Protein AF-A0A1L9UCU8-F1 (afdb_monomer)

Organism: Aspergillus brasiliensis (strain CBS 101740 / IMI 381727 / IBT 21946) (NCBI:txid767769)

Radius of gyration: 51.38 Å; Cα contacts (8 Å, |Δi|>4): 18; chains: 1; bounding box: 63×72×150 Å

Secondary structure (DSSP, 8-state):
--------------------PPPSSPPPPP-PPPPPP--TTTTTHHHHHHHHHHHTSHHHHHHHHHHHHHHHHHHSTTHHHHHHHHTSHHHHHHHHHHHHHHHHHTSHHHHHHHHHHHHHHHHHHHHHHHHHHHHHHH-

Foldseek 3Di:
DDDDDDDDDDDDDDDDDPPDDDDPDDDPDPPDPDDPDCCPPVVCVVVVVVVVCVCVPPVNVVVVVVVVVVCCCCVHDCNVVVCCVCPPPVNVVVVVVVVVVVVVCPPPVNVVVVVVVVVVVVVVVVVVVVVVVVVVVVD

Mean predicted aligned error: 15.66 Å

pLDDT: mean 84.76, std 18.68, range [36.84, 98.25]

Sequence (139 aa):
MNLKHLLLLTTTAITPISFALADPNPLPNPVAPRSPQSTGLLSDLPTIIDNLKELLSQDTIDNLETIVKGAAVLLGGDTPQNLQKLLASDNIDKLQNIINNADLLLTTSFVNETSELIGDALPLVTDVSALLTAIMKTA

Solvent-accessible surface area (backbone atoms only — not comparable to full-atom values): 8611 Å² total; per-residue (Å²): 144,83,90,80,89,84,90,77,93,71,90,75,84,81,73,81,79,78,77,74,75,76,67,94,73,69,77,78,76,76,77,71,76,77,72,83,72,85,54,73,64,74,72,43,43,64,60,54,51,52,56,48,46,57,64,67,27,68,68,47,47,53,52,48,49,52,50,50,52,52,46,45,53,59,72,29,87,63,44,50,57,52,50,49,56,59,67,27,65,74,45,45,52,49,50,50,51,50,52,54,54,47,53,62,58,66,32,70,66,51,46,49,54,51,51,48,52,54,60,59,46,52,58,55,55,50,54,52,51,52,50,54,51,51,55,62,74,75,105

Structure (mmCIF, N/CA/C/O backbone):
data_AF-A0A1L9UCU8-F1
#
_entry.id   AF-A0A1L9UCU8-F1
#
loop_
_atom_site.group_PDB
_atom_site.id
_atom_site.type_symbol
_atom_site.label_atom_id
_atom_site.label_alt_id
_atom_site.label_comp_id
_atom_site.label_asym_id
_atom_site.label_entity_id
_atom_site.label_seq_id
_atom_site.pdbx_PDB_ins_code
_atom_site.Cartn_x
_atom_site.Cartn_y
_atom_site.Cartn_z
_atom_site.occupancy
_atom_site.B_iso_or_equiv
_atom_site.auth_seq_id
_atom_site.auth_comp_id
_atom_site.auth_asym_id
_atom_site.auth_atom_id
_atom_site.pdbx_PDB_model_num
ATOM 1 N N . MET A 1 1 ? -23.753 -54.240 54.677 1.00 44.09 1 MET A N 1
ATOM 2 C CA . MET A 1 1 ? -24.328 -55.062 55.763 1.00 44.09 1 MET A CA 1
ATOM 3 C C . MET A 1 1 ? -23.201 -55.757 56.511 1.00 44.09 1 MET A C 1
ATOM 5 O O . MET A 1 1 ? -22.673 -56.720 55.979 1.00 44.09 1 MET A O 1
ATOM 9 N N . ASN A 1 2 ? -22.807 -55.257 57.688 1.00 36.84 2 ASN A N 1
ATOM 10 C CA . ASN A 1 2 ? -22.447 -56.096 58.842 1.00 36.84 2 ASN A CA 1
ATOM 11 C C . ASN A 1 2 ? -22.155 -55.228 60.075 1.00 36.84 2 ASN A C 1
ATOM 13 O O . ASN A 1 2 ? -21.057 -54.716 60.264 1.00 36.84 2 ASN A O 1
ATOM 17 N N . LEU A 1 3 ? -23.190 -55.088 60.902 1.00 40.88 3 LEU A N 1
ATOM 18 C CA . LEU A 1 3 ? -23.086 -54.828 62.332 1.00 40.88 3 LEU A CA 1
ATOM 19 C C . LEU A 1 3 ? -22.503 -56.072 63.005 1.00 40.88 3 LEU A C 1
ATOM 21 O O . LEU A 1 3 ? -23.027 -57.156 62.765 1.00 40.88 3 LEU A O 1
ATOM 25 N N . LYS A 1 4 ? -21.526 -55.895 63.899 1.00 50.25 4 LYS A N 1
ATOM 26 C CA . LYS A 1 4 ? -21.221 -56.791 65.032 1.00 50.25 4 LYS A CA 1
ATOM 27 C C . LYS A 1 4 ? -20.439 -55.984 66.076 1.00 50.25 4 LYS A C 1
ATOM 29 O O . LYS A 1 4 ? -19.345 -55.517 65.808 1.00 50.25 4 LYS A O 1
ATOM 34 N N . HIS A 1 5 ? -21.126 -55.598 67.150 1.00 50.84 5 HIS A N 1
ATOM 35 C CA . HIS A 1 5 ? -20.949 -56.159 68.498 1.00 50.84 5 HIS A CA 1
ATOM 36 C C . HIS A 1 5 ? -19.881 -55.437 69.321 1.00 50.84 5 HIS A C 1
ATOM 38 O O . HIS A 1 5 ? -18.713 -55.802 69.281 1.00 50.84 5 HIS A O 1
ATOM 44 N N . LEU A 1 6 ? -20.320 -54.500 70.166 1.00 39.62 6 LEU A N 1
ATOM 45 C CA . LEU A 1 6 ? -19.682 -54.314 71.464 1.00 39.62 6 LEU A CA 1
ATOM 46 C C . LEU A 1 6 ? -20.704 -53.795 72.482 1.00 39.62 6 LEU A C 1
ATOM 48 O O . LEU A 1 6 ? -21.178 -52.665 72.409 1.00 39.62 6 LEU A O 1
ATOM 52 N N . LEU A 1 7 ? -21.081 -54.691 73.388 1.00 45.84 7 LEU A N 1
ATOM 53 C CA . LEU A 1 7 ? -21.911 -54.442 74.556 1.00 45.84 7 LEU A CA 1
ATOM 54 C C . LEU A 1 7 ? -20.992 -53.956 75.687 1.00 45.84 7 LEU A C 1
ATOM 56 O O . LEU A 1 7 ? -20.173 -54.734 76.167 1.00 45.84 7 LEU A O 1
ATOM 60 N N . LEU A 1 8 ? -21.148 -52.714 76.145 1.00 40.06 8 LEU A N 1
ATOM 61 C CA . LEU A 1 8 ? -20.679 -52.301 77.470 1.00 40.06 8 LEU A CA 1
ATOM 62 C C . LEU A 1 8 ? -21.785 -51.481 78.144 1.00 40.06 8 LEU A C 1
ATOM 64 O O . LEU A 1 8 ? -21.953 -50.292 77.888 1.00 40.06 8 LEU A O 1
ATOM 68 N N . LEU A 1 9 ? -22.576 -52.153 78.983 1.00 44.56 9 LEU A N 1
ATOM 69 C CA . LEU A 1 9 ? -23.462 -51.505 79.945 1.00 44.56 9 LEU A CA 1
ATOM 70 C C . LEU A 1 9 ? -22.591 -50.922 81.063 1.00 44.56 9 LEU A C 1
ATOM 72 O O . LEU A 1 9 ? -22.084 -51.666 81.901 1.00 44.56 9 LEU A O 1
ATOM 76 N N . THR A 1 10 ? -22.444 -49.600 81.101 1.00 47.00 10 THR A N 1
ATOM 77 C CA . THR A 1 10 ? -21.930 -48.891 82.278 1.00 47.00 10 THR A CA 1
ATOM 78 C C . THR A 1 10 ? -23.048 -48.069 82.896 1.00 47.00 10 THR A C 1
ATOM 80 O O . THR A 1 10 ? -23.667 -47.240 82.235 1.00 47.00 10 THR A O 1
ATOM 83 N N . THR A 1 11 ? -23.302 -48.344 84.172 1.00 39.50 11 THR A N 1
ATOM 84 C CA . THR A 1 11 ? -24.293 -47.689 85.024 1.00 39.50 11 THR A CA 1
ATOM 85 C C . THR A 1 11 ? -24.115 -46.166 85.028 1.00 39.50 11 THR A C 1
ATOM 87 O O . THR A 1 11 ? -23.041 -45.654 85.341 1.00 39.50 11 THR A O 1
ATOM 90 N N . THR A 1 12 ? -25.158 -45.425 84.661 1.00 38.41 12 THR A N 1
ATOM 91 C CA . THR A 1 12 ? -25.209 -43.969 84.822 1.00 38.41 12 THR A CA 1
ATOM 92 C C . THR A 1 12 ? -25.910 -43.658 86.137 1.00 38.41 12 THR A C 1
ATOM 94 O O . THR A 1 12 ? -27.112 -43.892 86.271 1.00 38.41 12 THR A O 1
ATOM 97 N N . ALA A 1 13 ? -25.171 -43.119 87.106 1.00 42.81 13 ALA A N 1
ATOM 98 C CA . ALA A 1 13 ? -25.769 -42.443 88.248 1.00 42.81 13 ALA A CA 1
ATOM 99 C C . ALA A 1 13 ? -26.537 -41.218 87.731 1.00 42.81 13 ALA A C 1
ATOM 101 O O . ALA A 1 13 ? -25.954 -40.322 87.121 1.00 42.81 13 ALA A O 1
ATOM 102 N N . ILE A 1 14 ? -27.850 -41.202 87.942 1.00 43.69 14 ILE A N 1
ATOM 103 C CA . ILE A 1 14 ? -28.701 -40.057 87.631 1.00 43.69 14 ILE A CA 1
ATOM 104 C C . ILE A 1 14 ? -28.425 -39.005 88.709 1.00 43.69 14 ILE A C 1
ATOM 106 O O . ILE A 1 14 ? -28.874 -39.140 89.846 1.00 43.69 14 ILE A O 1
ATOM 110 N N . THR A 1 15 ? -27.650 -37.975 88.377 1.00 55.03 15 THR A N 1
ATOM 111 C CA . THR A 1 15 ? -27.619 -36.736 89.158 1.00 55.03 15 THR A CA 1
ATOM 112 C C . THR A 1 15 ? -28.975 -36.039 89.002 1.00 55.03 15 THR A C 1
ATOM 114 O O . THR A 1 15 ? -29.501 -35.982 87.887 1.00 55.03 15 THR A O 1
ATOM 117 N N . PRO A 1 16 ? -29.597 -35.527 90.079 1.00 51.47 16 PRO A N 1
ATOM 118 C CA . PRO A 1 16 ? -30.821 -34.759 89.924 1.00 51.47 16 PRO A CA 1
ATOM 119 C C . PRO A 1 16 ? -30.508 -33.497 89.116 1.00 51.47 16 PRO A C 1
ATOM 121 O O . PRO A 1 16 ? -29.607 -32.729 89.454 1.00 51.47 16 PRO A O 1
ATOM 124 N N . ILE A 1 17 ? -31.262 -33.288 88.039 1.00 55.50 17 ILE A N 1
ATOM 125 C CA . ILE A 1 17 ? -31.330 -31.999 87.357 1.00 55.50 17 ILE A CA 1
ATOM 126 C C . ILE A 1 17 ? -31.920 -31.023 88.375 1.00 55.50 17 ILE A C 1
ATOM 128 O O . ILE A 1 17 ? -33.102 -31.107 88.710 1.00 55.50 17 ILE A O 1
ATOM 132 N N . SER A 1 18 ? -31.103 -30.106 88.887 1.00 55.22 18 SER A N 1
ATOM 133 C CA . SER A 1 18 ? -31.621 -28.926 89.569 1.00 55.22 18 SER A CA 1
ATOM 134 C C . SER A 1 18 ? -32.379 -28.100 88.535 1.00 55.22 18 SER A C 1
ATOM 136 O O . SER A 1 18 ? -31.772 -27.420 87.709 1.00 55.22 18 SER A O 1
ATOM 138 N N . PHE A 1 19 ? -33.709 -28.166 88.557 1.00 44.62 19 PHE A N 1
ATOM 139 C CA . PHE A 1 19 ? -34.537 -27.154 87.915 1.00 44.62 19 PHE A CA 1
ATOM 140 C C . PHE A 1 19 ? -34.335 -25.854 88.693 1.00 44.62 19 PHE A C 1
ATOM 142 O O . PHE A 1 19 ? -34.939 -25.646 89.744 1.00 44.62 19 PHE A O 1
ATOM 149 N N . ALA A 1 20 ? -33.431 -25.001 88.212 1.00 58.47 20 ALA A N 1
ATOM 150 C CA . ALA A 1 20 ? -33.377 -23.623 88.664 1.00 58.47 20 ALA A CA 1
ATOM 151 C C . ALA A 1 20 ? -34.729 -22.983 88.320 1.00 58.47 20 ALA A C 1
ATOM 153 O O . ALA A 1 20 ? -35.100 -22.891 87.149 1.00 58.47 20 ALA A O 1
ATOM 154 N N . LEU A 1 21 ? -35.490 -22.614 89.352 1.00 52.19 21 LEU A N 1
ATOM 155 C CA . LEU A 1 21 ? -36.698 -21.808 89.212 1.00 52.19 21 LEU A CA 1
ATOM 156 C C . LEU A 1 21 ? -36.309 -20.540 88.447 1.00 52.19 21 LEU A C 1
ATOM 158 O O . LEU A 1 21 ? -35.395 -19.830 88.864 1.00 52.19 21 LEU A O 1
ATOM 162 N N . ALA A 1 22 ? -36.962 -20.295 87.311 1.00 62.38 22 ALA A N 1
ATOM 163 C CA . ALA A 1 22 ? -36.802 -19.045 86.586 1.00 62.38 22 ALA A CA 1
ATOM 164 C C . ALA A 1 22 ? -37.106 -17.891 87.551 1.00 62.38 22 ALA A C 1
ATOM 166 O O . ALA A 1 22 ? -38.171 -17.879 88.173 1.00 62.38 22 ALA A O 1
ATOM 167 N N . ASP A 1 23 ? -36.152 -16.970 87.715 1.00 67.75 23 ASP A N 1
ATOM 168 C CA . ASP A 1 23 ? -36.347 -15.769 88.523 1.00 67.75 23 ASP A CA 1
ATOM 169 C C . ASP A 1 23 ? -37.594 -15.040 87.990 1.00 67.75 23 ASP A C 1
ATOM 171 O O . ASP A 1 23 ? -37.654 -14.771 86.785 1.00 67.75 23 ASP A O 1
ATOM 175 N N . PRO A 1 24 ? -38.622 -14.772 88.819 1.00 67.50 24 PRO A N 1
ATOM 176 C CA . PRO A 1 24 ? -39.854 -14.143 88.355 1.00 67.50 24 PRO A CA 1
ATOM 177 C C . PRO A 1 24 ? -39.636 -12.722 87.817 1.00 67.50 24 PRO A C 1
ATOM 179 O O . PRO A 1 24 ? -40.544 -12.193 87.181 1.00 67.50 24 PRO A O 1
ATOM 182 N N . ASN A 1 25 ? -38.461 -12.114 88.034 1.00 73.81 25 ASN A N 1
ATOM 183 C CA . ASN A 1 25 ? -38.096 -10.814 87.473 1.00 73.81 25 ASN A CA 1
ATOM 184 C C . ASN A 1 25 ? -36.634 -10.792 86.987 1.00 73.81 25 ASN A C 1
ATOM 186 O O . ASN A 1 25 ? -35.769 -10.228 87.662 1.00 73.81 25 ASN A O 1
ATOM 190 N N . PRO A 1 26 ? -36.331 -11.354 85.801 1.00 71.69 26 PRO A N 1
ATOM 191 C CA . PRO A 1 26 ? -35.000 -11.226 85.225 1.00 71.69 26 PRO A CA 1
ATOM 192 C C . PRO A 1 26 ? -34.704 -9.743 84.958 1.00 71.69 26 PRO A C 1
ATOM 194 O O . PRO A 1 26 ? -35.530 -9.032 84.379 1.00 71.69 26 PRO A O 1
ATOM 197 N N . LEU A 1 27 ? -33.524 -9.263 85.373 1.00 76.75 27 LEU A N 1
ATOM 198 C CA . LEU A 1 27 ? -33.047 -7.930 84.990 1.00 76.75 27 LEU A CA 1
ATOM 199 C C . LEU A 1 27 ? -33.138 -7.800 83.456 1.00 76.75 27 LEU A C 1
ATOM 201 O O . LEU A 1 27 ? -32.731 -8.737 82.760 1.00 76.75 27 LEU A O 1
ATOM 205 N N . PRO A 1 28 ? -33.662 -6.684 82.910 1.00 76.56 28 PRO A N 1
ATOM 206 C CA . PRO A 1 28 ? -33.738 -6.493 81.469 1.00 76.56 28 PRO A CA 1
ATOM 207 C C . PRO A 1 28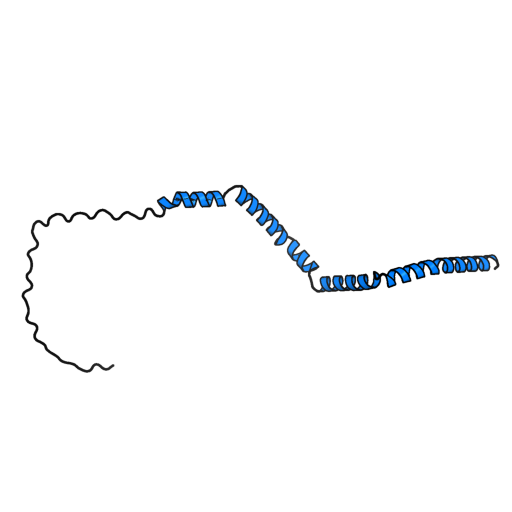 ? -32.364 -6.730 80.845 1.00 76.56 28 PRO A C 1
ATOM 209 O O . PRO A 1 28 ? -31.389 -6.083 81.229 1.00 76.56 28 PRO A O 1
ATOM 212 N N . ASN A 1 29 ? -32.277 -7.669 79.902 1.00 73.06 29 ASN A N 1
ATOM 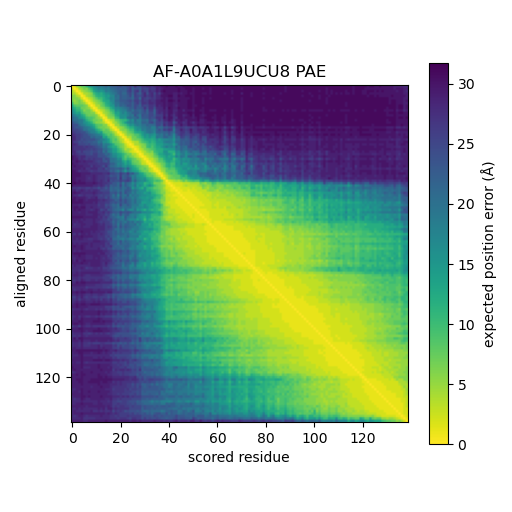213 C CA . ASN A 1 29 ? -31.030 -7.914 79.189 1.00 73.06 29 ASN A CA 1
ATOM 214 C C . ASN A 1 29 ? -30.616 -6.600 78.503 1.00 73.06 29 ASN A C 1
ATOM 216 O O . ASN A 1 29 ? -31.439 -6.054 77.754 1.00 73.06 29 ASN A O 1
ATOM 220 N N . PRO A 1 30 ? -29.406 -6.056 78.750 1.00 77.19 30 PRO A N 1
ATOM 221 C CA . PRO A 1 30 ? -28.973 -4.850 78.068 1.00 77.19 30 PRO A CA 1
ATOM 222 C C . PRO A 1 30 ? -29.045 -5.119 76.571 1.00 77.19 30 PRO A C 1
ATOM 224 O O . PRO A 1 30 ? -28.447 -6.066 76.059 1.00 77.19 30 PRO A O 1
ATOM 227 N N . VAL A 1 31 ? -29.832 -4.307 75.871 1.00 76.94 31 VAL A N 1
ATOM 228 C CA . VAL A 1 31 ? -29.904 -4.377 74.418 1.00 76.94 31 VAL A CA 1
ATOM 229 C C . VAL A 1 31 ? -28.491 -4.089 73.926 1.00 76.94 31 VAL A C 1
ATOM 231 O O . VAL A 1 31 ? -27.995 -2.975 74.110 1.00 76.94 31 VAL A O 1
ATOM 234 N N . ALA A 1 32 ? -27.810 -5.093 73.369 1.00 74.25 32 ALA A N 1
ATOM 235 C CA . ALA A 1 32 ? -26.505 -4.876 72.764 1.00 74.25 32 ALA A CA 1
ATOM 236 C C . ALA A 1 32 ? -26.649 -3.738 71.739 1.00 74.25 32 ALA A C 1
ATOM 238 O O . ALA A 1 32 ? -27.640 -3.722 70.995 1.00 74.25 32 ALA A O 1
ATOM 239 N N . PRO A 1 33 ? -25.724 -2.760 71.706 1.00 77.38 33 PRO A N 1
ATOM 240 C CA . PRO A 1 33 ? -25.789 -1.715 70.705 1.00 77.38 33 PRO A CA 1
ATOM 241 C C . PRO A 1 33 ? -25.873 -2.369 69.328 1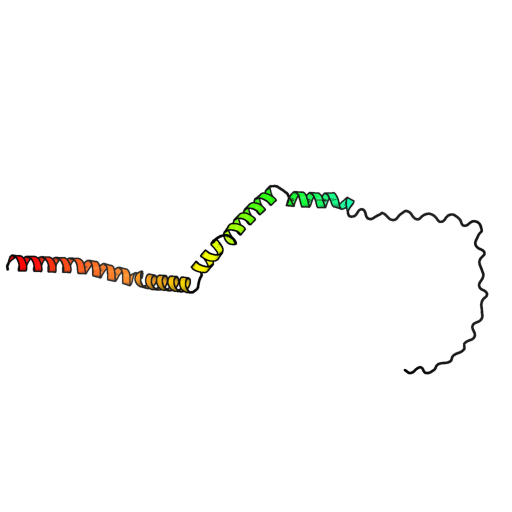.00 77.38 33 PRO A C 1
ATOM 243 O O . PRO A 1 33 ? -25.127 -3.298 69.019 1.00 77.38 33 PRO A O 1
ATOM 246 N N . ARG A 1 34 ? -26.838 -1.906 68.530 1.00 71.94 34 ARG A N 1
ATOM 247 C CA . ARG A 1 34 ? -27.055 -2.354 67.149 1.00 71.94 34 ARG A CA 1
ATOM 248 C C . ARG A 1 34 ? -25.692 -2.356 66.452 1.00 71.94 34 ARG A C 1
ATOM 250 O O . ARG A 1 34 ? -25.027 -1.319 66.454 1.00 71.94 34 ARG A O 1
ATOM 257 N N . SER A 1 35 ? -25.269 -3.488 65.887 1.00 67.31 35 SER A N 1
ATOM 258 C CA . SER A 1 35 ? -24.044 -3.533 65.084 1.00 67.31 35 SER A CA 1
ATOM 259 C C . SER A 1 35 ? -24.142 -2.469 63.983 1.00 67.31 35 SER A C 1
ATOM 261 O O . SER A 1 35 ? -25.221 -2.367 63.382 1.00 67.31 35 SER A O 1
ATOM 263 N N . PRO A 1 36 ? -23.084 -1.684 63.705 1.00 69.38 36 PRO A N 1
ATOM 264 C CA . PRO A 1 36 ? -23.109 -0.700 62.630 1.00 69.38 36 PRO A CA 1
ATOM 265 C C . PRO A 1 36 ? -23.573 -1.380 61.341 1.00 69.38 36 PRO A C 1
ATOM 267 O O . PRO A 1 36 ? -22.953 -2.335 60.877 1.00 69.38 36 PRO A O 1
ATOM 270 N N . GLN A 1 37 ? -24.720 -0.956 60.812 1.00 65.38 37 GLN A N 1
ATOM 271 C CA . GLN A 1 37 ? -25.214 -1.451 59.532 1.00 65.38 37 GLN A CA 1
ATOM 272 C C . GLN A 1 37 ? -24.180 -1.081 58.467 1.00 65.38 37 GLN A C 1
ATOM 274 O O . GLN A 1 37 ? -23.665 0.037 58.480 1.00 65.38 37 GLN A O 1
ATOM 279 N N . SER A 1 38 ? -23.862 -2.018 57.573 1.00 63.69 38 SER A N 1
ATOM 280 C CA . SER A 1 38 ? -22.925 -1.804 56.474 1.00 63.69 38 SER A CA 1
ATOM 281 C C . SER A 1 38 ? -23.375 -0.603 55.646 1.00 63.69 38 SER A C 1
ATOM 283 O O . SER A 1 38 ? -24.309 -0.692 54.851 1.00 63.69 38 SER A O 1
ATOM 285 N N . THR A 1 39 ? -22.685 0.520 55.812 1.00 64.44 39 THR A N 1
ATOM 286 C CA . THR A 1 39 ? -22.860 1.735 55.011 1.00 64.44 39 THR A CA 1
ATOM 287 C C . THR A 1 39 ? -22.362 1.566 53.570 1.00 64.44 39 THR A C 1
ATOM 289 O O . THR A 1 39 ? -22.489 2.494 52.782 1.00 64.44 39 THR A O 1
ATOM 292 N N . GLY A 1 40 ? -21.852 0.381 53.212 1.00 75.19 40 GLY A N 1
ATOM 293 C CA . GLY A 1 40 ? -20.947 0.130 52.086 1.00 75.19 40 GLY A CA 1
ATOM 294 C C . GLY A 1 40 ? -21.457 0.387 50.668 1.00 75.19 40 GLY A C 1
ATOM 295 O O . GLY A 1 40 ? -20.663 0.323 49.750 1.00 75.19 40 GLY A O 1
ATOM 296 N N . LEU A 1 41 ? -22.741 0.680 50.442 1.00 85.25 41 LEU A N 1
ATOM 297 C CA . LEU A 1 41 ? -23.206 1.142 49.119 1.00 85.25 41 LEU A CA 1
ATOM 298 C C . LEU A 1 41 ? -23.517 2.638 49.092 1.00 85.25 41 LEU A C 1
ATOM 300 O O . LEU A 1 41 ? -23.366 3.283 48.061 1.00 85.25 41 LEU A O 1
ATOM 304 N N . LEU A 1 42 ? -23.940 3.205 50.223 1.00 88.25 42 LEU A N 1
ATOM 305 C CA . LEU A 1 42 ? -24.276 4.625 50.319 1.00 88.25 42 LEU A CA 1
ATOM 306 C C . LEU A 1 42 ? -23.026 5.481 50.567 1.00 88.25 42 LEU A C 1
ATOM 308 O O . LEU A 1 42 ? -22.986 6.625 50.124 1.00 88.25 42 LEU A O 1
ATOM 312 N N . SER A 1 43 ? -22.002 4.927 51.230 1.00 83.69 43 SER A N 1
ATOM 313 C CA . SER A 1 43 ? -20.686 5.563 51.390 1.00 83.69 43 SER A CA 1
ATOM 314 C C . SER A 1 43 ? -19.872 5.587 50.101 1.00 83.69 43 SER A C 1
ATOM 316 O O . SER A 1 43 ? -19.082 6.504 49.904 1.00 83.69 43 SER A O 1
ATOM 318 N N . ASP A 1 44 ? -20.090 4.603 49.230 1.00 90.75 44 ASP A N 1
ATOM 319 C CA . ASP A 1 44 ? -19.284 4.377 48.026 1.00 90.75 44 ASP A CA 1
ATOM 320 C C . ASP A 1 44 ? -19.937 5.017 46.788 1.00 90.75 44 ASP A C 1
ATOM 322 O O . ASP A 1 44 ? -19.303 5.191 45.747 1.00 90.75 44 ASP A O 1
ATOM 326 N N . LEU A 1 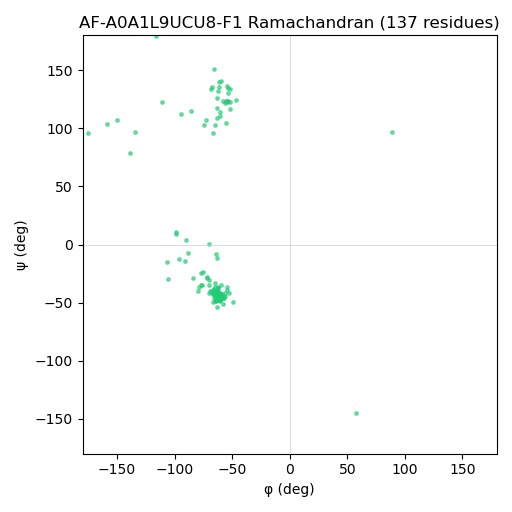45 ? -21.202 5.435 46.918 1.00 93.38 45 LEU A N 1
ATOM 327 C CA . LEU A 1 45 ? -21.969 6.121 45.883 1.00 93.38 45 LEU A CA 1
ATOM 328 C C . LEU A 1 45 ? -21.260 7.365 45.308 1.00 93.38 45 LEU A C 1
ATOM 330 O O . LEU A 1 45 ? -21.287 7.517 44.088 1.00 93.38 45 LEU A O 1
ATOM 334 N N . PRO A 1 46 ? -20.596 8.230 46.106 1.00 9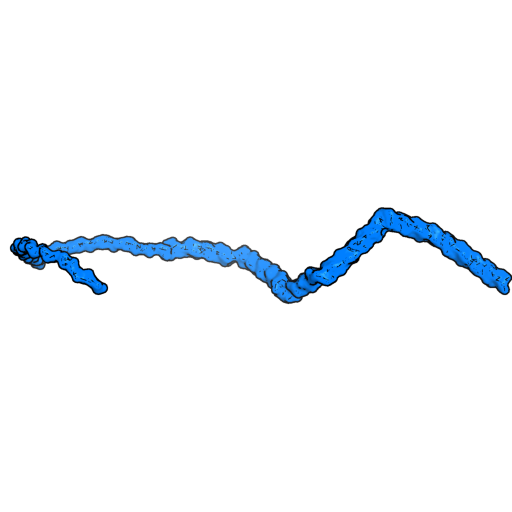0.56 46 PRO A N 1
ATOM 335 C CA . PRO A 1 46 ? -19.844 9.364 45.568 1.00 90.56 46 PRO A CA 1
ATOM 336 C C . 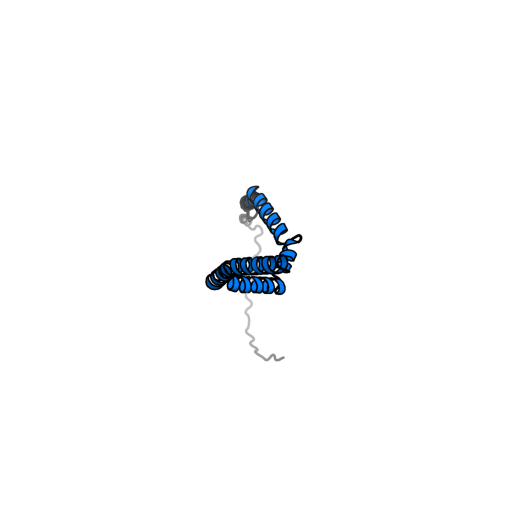PRO A 1 46 ? -18.715 8.921 44.632 1.00 90.56 46 PRO A C 1
ATOM 338 O O . PRO A 1 46 ? -18.610 9.428 43.520 1.00 90.56 46 PRO A O 1
ATOM 341 N N . THR A 1 47 ? -17.935 7.912 45.028 1.00 92.69 47 THR A N 1
ATOM 342 C CA . THR A 1 47 ? -16.838 7.366 44.217 1.00 92.69 47 THR A CA 1
ATOM 343 C C . THR A 1 47 ? -17.352 6.706 42.937 1.00 92.69 47 THR A C 1
ATOM 345 O O . THR A 1 47 ? -16.782 6.903 41.868 1.00 92.69 47 THR A O 1
ATOM 348 N N . ILE A 1 48 ? -18.462 5.964 43.014 1.00 94.06 48 ILE A N 1
ATOM 349 C CA . ILE A 1 48 ? -19.113 5.369 41.836 1.00 94.06 48 ILE A CA 1
ATOM 350 C C . ILE A 1 48 ? -19.583 6.467 40.871 1.00 94.06 48 ILE A C 1
ATOM 352 O O . ILE A 1 48 ? -19.368 6.355 39.666 1.00 94.06 48 ILE A O 1
ATOM 356 N N . ILE A 1 49 ? -20.197 7.537 41.384 1.00 94.25 49 ILE A N 1
ATOM 357 C CA . ILE A 1 49 ? -20.657 8.669 40.571 1.00 94.25 49 ILE A CA 1
ATOM 358 C C . ILE A 1 49 ? -19.476 9.396 39.919 1.00 94.25 49 ILE A C 1
ATOM 360 O O . ILE A 1 49 ? -19.582 9.776 38.755 1.00 94.25 49 ILE A O 1
ATOM 364 N N . ASP A 1 50 ? -18.361 9.580 40.621 1.00 92.81 50 ASP A N 1
ATOM 365 C CA . ASP A 1 50 ? -17.194 10.267 40.063 1.00 92.81 50 ASP A CA 1
ATOM 366 C C . ASP A 1 50 ? -16.508 9.437 38.967 1.00 92.81 50 ASP A C 1
ATOM 368 O O . ASP A 1 50 ? -16.216 9.976 37.899 1.00 92.81 50 ASP A O 1
ATOM 372 N N . ASN A 1 51 ? -16.401 8.116 39.140 1.00 93.25 51 ASN A N 1
ATOM 373 C CA . ASN A 1 51 ? -15.926 7.216 38.082 1.00 93.25 51 ASN A CA 1
ATOM 374 C C . ASN A 1 51 ? -16.859 7.225 36.852 1.00 93.25 51 ASN A C 1
ATOM 376 O O . ASN A 1 51 ? -16.404 7.170 35.709 1.00 93.25 51 ASN A O 1
ATOM 380 N N . LEU A 1 52 ? -18.179 7.316 37.061 1.00 94.88 52 LEU A N 1
ATOM 381 C CA . LEU A 1 52 ? -19.146 7.432 35.964 1.00 94.88 52 LEU A CA 1
ATOM 382 C C . LEU A 1 52 ? -19.065 8.788 35.253 1.00 94.88 52 LEU A C 1
ATOM 384 O O . LEU A 1 52 ? -19.242 8.830 34.040 1.00 94.88 52 LEU A O 1
ATOM 388 N N . LYS A 1 53 ? -18.782 9.888 35.961 1.00 94.62 53 LYS A N 1
ATOM 389 C CA . LYS A 1 53 ? -18.554 11.201 35.331 1.00 94.62 53 LYS A CA 1
ATOM 390 C C . LYS A 1 53 ? -17.311 11.204 34.452 1.00 94.62 53 LYS A C 1
ATOM 392 O O . LYS A 1 53 ? -17.330 11.852 33.417 1.00 94.62 53 LYS A O 1
ATOM 397 N N . GLU A 1 54 ? -16.256 10.497 34.846 1.00 94.44 54 GLU A N 1
ATOM 398 C CA . GLU A 1 54 ? -15.053 10.343 34.021 1.00 94.44 54 GLU A CA 1
ATOM 399 C C . GLU A 1 54 ? -15.358 9.550 32.737 1.00 94.44 54 GLU A C 1
ATOM 401 O O . GLU A 1 54 ? -15.025 9.993 31.632 1.00 94.44 54 GLU A O 1
ATOM 406 N N . LEU A 1 55 ? -16.090 8.434 32.860 1.00 95.19 55 LEU A N 1
ATOM 407 C CA . LEU A 1 55 ? -16.545 7.625 31.719 1.00 95.19 55 LEU A CA 1
ATOM 408 C C . LEU A 1 55 ? -17.532 8.352 30.797 1.00 95.19 55 LEU A C 1
ATOM 410 O O . LEU A 1 55 ? -17.539 8.108 29.594 1.00 95.19 55 LEU A O 1
ATOM 414 N N . LEU A 1 56 ? -18.370 9.226 31.354 1.00 94.69 56 LEU A N 1
ATOM 415 C CA . LEU A 1 56 ? -19.363 10.015 30.620 1.00 94.69 56 LEU A CA 1
ATOM 416 C C . LEU A 1 56 ? -18.885 11.446 30.330 1.00 94.69 56 LEU A C 1
ATOM 418 O O . LEU A 1 56 ? -19.689 12.286 29.925 1.00 94.69 56 LEU A O 1
ATOM 422 N N . SER A 1 57 ? -17.602 11.741 30.555 1.00 96.19 57 SER A N 1
ATOM 423 C CA . SER A 1 57 ? -17.022 13.039 30.219 1.00 96.19 57 SER A CA 1
ATOM 424 C C . SER A 1 57 ? -17.024 13.244 28.705 1.00 96.19 57 SER A C 1
ATOM 426 O O . SER A 1 57 ? -16.945 12.282 27.937 1.00 96.19 57 SER A O 1
ATOM 428 N N . GLN A 1 58 ? -17.104 14.504 28.271 1.00 96.88 58 GLN A N 1
ATOM 429 C CA . GLN A 1 58 ? -17.142 14.837 26.846 1.00 96.88 58 GLN A CA 1
ATOM 430 C C . GLN A 1 58 ? -15.929 14.260 26.104 1.00 96.88 58 GLN A C 1
ATOM 432 O O . GLN A 1 58 ? -16.102 13.649 25.059 1.00 96.88 58 GLN A O 1
ATOM 437 N N . ASP A 1 59 ? -14.735 14.347 26.696 1.00 96.31 59 ASP A N 1
ATOM 438 C CA . ASP A 1 59 ? -13.506 13.817 26.100 1.00 96.31 59 ASP A CA 1
ATOM 439 C C . ASP A 1 59 ? -13.578 12.298 25.874 1.00 96.31 59 ASP A C 1
ATOM 441 O O . ASP A 1 59 ? -13.190 11.803 24.814 1.00 96.31 59 ASP A O 1
ATOM 445 N N . THR A 1 60 ? -14.094 11.532 26.844 1.00 96.94 60 THR A N 1
ATOM 446 C CA . THR A 1 60 ? -14.269 10.080 26.685 1.00 96.94 60 THR A CA 1
ATOM 447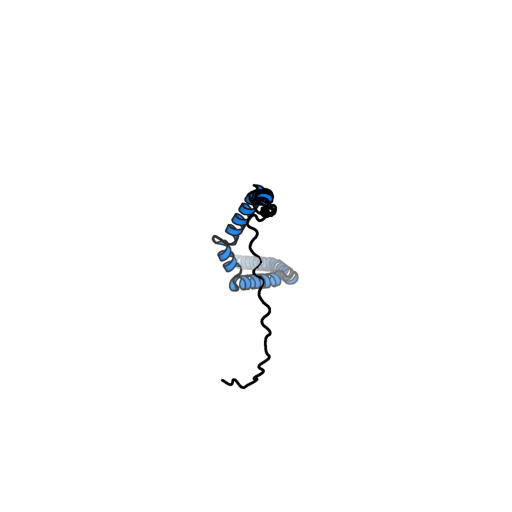 C C . THR A 1 60 ? -15.279 9.767 25.583 1.00 96.94 60 THR A C 1
ATOM 449 O O . THR A 1 60 ? -15.027 8.879 24.768 1.00 96.94 60 THR A O 1
ATOM 452 N N . ILE A 1 61 ? -16.393 10.504 25.517 1.00 96.75 61 ILE A N 1
ATOM 453 C CA . ILE A 1 61 ? -17.416 10.322 24.478 1.00 96.75 61 ILE A CA 1
ATOM 454 C C . ILE A 1 61 ? -16.879 10.692 23.089 1.00 96.75 61 ILE A C 1
ATOM 456 O O . ILE A 1 61 ? -17.073 9.916 22.156 1.00 96.75 61 ILE A O 1
ATOM 460 N N . ASP A 1 62 ? -16.142 11.793 22.950 1.00 97.19 62 ASP A N 1
ATOM 461 C CA . ASP A 1 62 ? -15.547 12.240 21.682 1.00 97.19 62 ASP A CA 1
ATOM 462 C C . ASP A 1 62 ? -14.488 11.244 21.175 1.00 97.19 62 ASP A C 1
ATOM 464 O O . ASP A 1 62 ? -14.426 10.906 19.984 1.00 97.19 62 ASP A O 1
ATOM 468 N N . ASN A 1 63 ? -13.676 10.708 22.091 1.00 97.38 63 ASN A N 1
ATOM 469 C CA . ASN A 1 63 ? -12.721 9.646 21.784 1.00 97.38 63 ASN A CA 1
ATOM 470 C C . ASN A 1 63 ? -13.437 8.364 21.349 1.00 97.38 63 ASN A C 1
ATOM 472 O O . ASN A 1 63 ? -13.040 7.738 20.364 1.00 97.38 63 ASN A O 1
ATOM 476 N N . LEU A 1 64 ? -14.512 7.980 22.042 1.00 97.56 64 LEU A N 1
ATOM 477 C CA . LEU A 1 64 ? -15.289 6.794 21.698 1.00 97.56 64 LEU A CA 1
ATOM 478 C C . LEU A 1 64 ? -15.999 6.965 20.351 1.00 97.56 64 LEU A C 1
ATOM 480 O O . LEU A 1 64 ? -16.003 6.038 19.548 1.00 97.56 64 LEU A O 1
ATOM 484 N N . GLU A 1 65 ? -16.529 8.152 20.058 1.00 96.56 65 GLU A N 1
ATOM 485 C CA . GLU A 1 65 ? -17.109 8.485 18.758 1.00 96.56 65 GLU A CA 1
ATOM 486 C C . GLU A 1 65 ? -16.061 8.371 17.646 1.00 96.56 65 GLU A C 1
ATOM 488 O O . GLU A 1 65 ? -16.323 7.759 16.608 1.00 96.56 65 GLU A O 1
ATOM 493 N N . THR A 1 66 ? -14.855 8.893 17.869 1.00 97.94 66 THR A N 1
ATOM 494 C CA . THR A 1 66 ? -13.740 8.787 16.918 1.00 97.94 66 THR A CA 1
ATOM 495 C C . THR A 1 66 ? -13.347 7.329 16.678 1.00 97.94 66 THR A C 1
ATOM 497 O O . THR A 1 66 ? -13.211 6.908 15.527 1.00 97.94 66 THR A O 1
ATOM 500 N N . ILE A 1 67 ? -13.225 6.532 17.745 1.00 97.94 67 ILE A N 1
ATOM 501 C CA . ILE A 1 67 ? -12.909 5.100 17.664 1.00 97.94 67 ILE A CA 1
ATOM 502 C C . ILE A 1 67 ? -14.011 4.349 16.919 1.00 97.94 67 ILE A C 1
ATOM 504 O O . ILE A 1 67 ? -13.711 3.562 16.025 1.00 97.94 67 ILE A O 1
ATOM 508 N N . VAL A 1 68 ? -15.281 4.596 17.242 1.00 97.25 68 VAL A N 1
ATOM 509 C CA . VAL A 1 68 ? -16.421 3.922 16.609 1.00 97.25 68 VAL A CA 1
ATOM 510 C C . VAL A 1 68 ? -16.535 4.309 15.137 1.00 97.25 68 VAL A C 1
ATOM 512 O O . VAL A 1 68 ? -16.757 3.431 14.308 1.00 97.25 68 VAL A O 1
ATOM 515 N N . LYS A 1 69 ? -16.319 5.578 14.771 1.00 96.50 69 LYS A N 1
ATOM 516 C CA . LYS A 1 69 ? -16.270 6.007 13.363 1.00 96.50 69 LYS A CA 1
ATOM 517 C C . LYS A 1 69 ? -15.109 5.355 12.617 1.00 96.50 69 LYS A C 1
ATOM 519 O O . LYS A 1 69 ? -15.312 4.826 11.526 1.00 96.50 69 LYS A O 1
ATOM 524 N N . GLY A 1 70 ? -13.914 5.347 13.207 1.00 96.62 70 GLY A N 1
ATOM 525 C CA . GLY A 1 70 ? -12.747 4.676 12.634 1.00 96.62 70 GLY A CA 1
ATOM 526 C C . GLY A 1 70 ? -12.989 3.177 12.440 1.00 96.62 70 GLY A C 1
ATOM 527 O O . GLY A 1 70 ? -12.767 2.645 11.354 1.00 96.62 70 GLY A O 1
ATOM 528 N N . ALA A 1 71 ? -13.534 2.505 13.454 1.00 96.50 71 ALA A N 1
ATOM 529 C CA . ALA A 1 71 ? -13.908 1.098 13.391 1.00 96.50 71 ALA A CA 1
ATOM 530 C C . ALA A 1 71 ? -15.005 0.842 12.349 1.00 96.50 71 ALA A C 1
ATOM 532 O O . ALA A 1 71 ? -14.911 -0.129 11.609 1.00 96.50 71 ALA A O 1
ATOM 533 N N . ALA A 1 72 ? -16.004 1.717 12.222 1.00 95.94 72 ALA A N 1
ATOM 534 C CA . ALA A 1 72 ? -17.043 1.598 11.203 1.00 95.94 72 ALA A CA 1
ATOM 535 C C . ALA A 1 72 ? -16.472 1.689 9.779 1.00 95.94 72 ALA A C 1
ATOM 537 O O . ALA A 1 72 ? -16.928 0.963 8.900 1.00 95.94 72 ALA A O 1
ATOM 538 N N . VAL A 1 73 ? -15.450 2.520 9.548 1.00 95.81 73 VAL A N 1
ATOM 539 C CA . VAL A 1 73 ? -14.751 2.585 8.253 1.00 95.81 73 VAL A CA 1
ATOM 540 C C . VAL A 1 73 ? -13.916 1.331 8.003 1.00 95.81 73 VAL A C 1
ATOM 542 O O . VAL A 1 73 ? -13.904 0.831 6.882 1.00 95.81 73 VAL A O 1
ATOM 545 N N . LEU A 1 74 ? -13.215 0.819 9.018 1.00 95.50 74 LEU A N 1
ATOM 546 C CA . LEU A 1 74 ? -12.323 -0.337 8.870 1.00 95.50 74 LEU A CA 1
ATOM 547 C C . LEU A 1 74 ? -13.070 -1.673 8.793 1.00 95.50 74 LEU A C 1
ATOM 549 O O . LEU A 1 74 ? -12.624 -2.581 8.096 1.00 95.50 74 LEU A O 1
ATOM 553 N N . LEU A 1 75 ? -14.184 -1.799 9.514 1.00 95.06 75 LEU A N 1
ATOM 554 C CA . LEU A 1 75 ? -14.943 -3.041 9.685 1.00 95.06 75 LEU A CA 1
ATOM 555 C C . LEU A 1 75 ? -16.262 -3.051 8.901 1.00 95.06 75 LEU A C 1
ATOM 557 O O . LEU A 1 75 ? -16.864 -4.111 8.744 1.00 95.06 75 LEU A O 1
ATOM 561 N N . GLY A 1 76 ? -16.724 -1.892 8.433 1.00 94.06 76 GLY A N 1
ATOM 562 C CA . GLY A 1 76 ? -17.979 -1.725 7.707 1.00 94.06 76 GLY A CA 1
ATOM 563 C C . G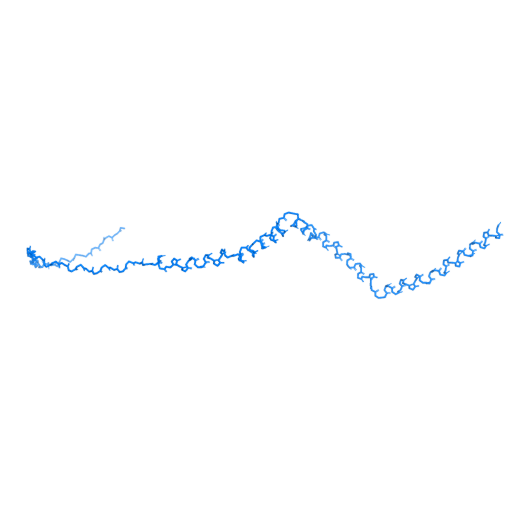LY A 1 76 ? -17.791 -1.255 6.265 1.00 94.06 76 GLY A C 1
ATOM 564 O O . GLY A 1 76 ? -16.679 -1.037 5.783 1.00 94.06 76 GLY A O 1
ATOM 565 N N . GLY A 1 77 ? -18.919 -1.110 5.565 1.00 92.44 77 GLY A N 1
ATOM 566 C CA . GLY A 1 77 ? -18.944 -0.744 4.149 1.00 92.44 77 GLY A CA 1
ATOM 567 C C . GLY A 1 77 ? -18.158 -1.726 3.276 1.00 92.44 77 GLY A C 1
ATOM 568 O O . GLY A 1 77 ? -18.105 -2.927 3.548 1.00 92.44 77 GLY A O 1
ATOM 569 N N . ASP A 1 78 ? -17.523 -1.200 2.232 1.00 95.62 78 ASP A N 1
ATOM 570 C CA . ASP A 1 78 ? -16.759 -2.004 1.276 1.00 95.62 78 ASP A CA 1
ATOM 571 C C . ASP A 1 78 ? -15.291 -2.214 1.692 1.00 95.62 78 ASP A C 1
ATOM 573 O O . ASP A 1 78 ? -14.585 -2.994 1.051 1.00 95.62 78 ASP A O 1
ATOM 577 N N . THR A 1 79 ? -14.807 -1.563 2.761 1.00 96.81 79 THR A N 1
ATOM 578 C CA . THR A 1 79 ? -13.386 -1.592 3.160 1.00 96.81 79 THR A CA 1
ATOM 579 C C . THR A 1 79 ? -12.869 -3.009 3.412 1.00 96.81 79 THR A C 1
ATOM 581 O O . THR A 1 79 ? -11.875 -3.373 2.777 1.00 96.81 79 THR A O 1
ATOM 584 N N . PRO A 1 80 ? -13.521 -3.865 4.231 1.00 96.25 80 PRO A N 1
ATOM 585 C CA . PRO A 1 80 ? -13.036 -5.227 4.443 1.00 96.25 80 PRO A CA 1
ATOM 586 C C . PRO A 1 80 ? -12.975 -6.040 3.148 1.00 96.25 80 PRO A C 1
ATOM 588 O O . PRO A 1 80 ? -12.071 -6.856 2.980 1.00 96.25 80 PRO A O 1
ATOM 591 N N . GLN A 1 81 ? -13.910 -5.816 2.218 1.00 96.38 81 GLN A N 1
ATOM 592 C CA . GLN A 1 81 ? -13.967 -6.569 0.962 1.00 96.38 81 GLN A CA 1
ATOM 593 C C . GLN A 1 81 ? -12.940 -6.070 -0.050 1.00 96.38 81 GLN A C 1
ATOM 595 O O . GLN A 1 81 ? -12.340 -6.869 -0.765 1.00 96.38 81 GLN A O 1
ATOM 600 N N . ASN A 1 82 ? -12.690 -4.764 -0.092 1.00 96.12 82 ASN A N 1
ATOM 601 C CA . ASN A 1 82 ? -11.637 -4.178 -0.912 1.00 96.12 82 ASN A CA 1
ATOM 602 C C . ASN A 1 82 ? -10.254 -4.608 -0.419 1.00 96.12 82 ASN A C 1
ATOM 604 O O . ASN A 1 82 ? -9.413 -4.972 -1.237 1.00 96.12 82 ASN A O 1
ATOM 608 N N . LEU A 1 83 ? -10.043 -4.648 0.901 1.00 96.50 83 LEU A N 1
ATOM 609 C CA . LEU A 1 83 ? -8.816 -5.180 1.491 1.00 96.50 83 LEU A CA 1
ATOM 610 C C . LEU A 1 83 ? -8.658 -6.673 1.200 1.00 96.50 83 LEU A C 1
ATOM 612 O O . LEU A 1 83 ? -7.590 -7.080 0.765 1.00 96.50 83 LEU A O 1
ATOM 616 N N . GLN A 1 84 ? -9.711 -7.482 1.344 1.00 96.25 84 GLN A N 1
ATOM 617 C CA . GLN A 1 84 ? -9.659 -8.900 0.967 1.00 96.25 84 GLN A CA 1
ATOM 618 C C . GLN A 1 84 ? -9.337 -9.100 -0.513 1.00 96.25 84 GLN A C 1
ATOM 620 O O . GLN A 1 84 ? -8.526 -9.955 -0.842 1.00 96.25 84 GLN A O 1
ATOM 625 N N . LYS A 1 85 ? -9.933 -8.310 -1.412 1.00 96.31 85 LYS A N 1
ATOM 626 C CA . LYS A 1 85 ? -9.611 -8.364 -2.842 1.00 96.31 85 LYS A CA 1
ATOM 627 C C . LYS A 1 85 ? -8.163 -7.959 -3.095 1.00 96.31 85 LYS A C 1
ATOM 629 O O . LYS A 1 85 ? -7.471 -8.659 -3.820 1.00 96.31 85 LYS A O 1
ATOM 634 N N . LEU A 1 86 ? -7.689 -6.857 -2.518 1.00 96.50 86 LEU A N 1
ATOM 635 C CA . LEU A 1 86 ? -6.320 -6.373 -2.721 1.00 96.50 86 LEU A CA 1
ATOM 636 C C . LEU A 1 86 ? -5.273 -7.349 -2.160 1.00 96.50 86 LEU A C 1
ATOM 638 O O . LEU A 1 86 ? -4.253 -7.578 -2.801 1.00 96.50 86 LEU A O 1
ATOM 642 N N . LEU A 1 87 ? -5.555 -7.939 -0.997 1.00 96.75 87 LEU A N 1
ATOM 643 C CA . LEU A 1 87 ? -4.691 -8.888 -0.292 1.00 96.75 87 LEU A CA 1
ATOM 644 C C . LEU A 1 87 ? -4.947 -10.353 -0.682 1.00 96.75 87 LEU A C 1
ATOM 646 O O . LEU A 1 87 ? -4.342 -11.253 -0.100 1.00 96.75 87 LEU A O 1
ATOM 650 N N . ALA A 1 88 ? -5.837 -10.615 -1.644 1.00 98.00 88 ALA A N 1
ATOM 651 C CA . ALA A 1 88 ? -6.054 -11.956 -2.174 1.00 98.00 88 ALA A CA 1
ATOM 652 C C . ALA A 1 88 ? -4.749 -12.484 -2.782 1.00 98.00 88 ALA A C 1
ATOM 654 O O . ALA A 1 88 ? -4.047 -11.728 -3.458 1.00 98.00 88 ALA A O 1
ATOM 655 N N . SER A 1 89 ? -4.459 -13.777 -2.590 1.00 97.88 89 SER A N 1
ATOM 656 C CA . SER A 1 89 ? -3.210 -14.402 -3.064 1.00 97.88 89 SER A CA 1
ATOM 657 C C . SER A 1 89 ? -2.944 -14.080 -4.530 1.00 97.88 89 SER A C 1
ATOM 659 O O . SER A 1 89 ? -1.900 -13.530 -4.840 1.00 97.88 89 SER A O 1
ATOM 661 N N . ASP A 1 90 ? -3.938 -14.263 -5.405 1.00 97.38 90 ASP A N 1
ATOM 662 C CA . ASP A 1 90 ? -3.818 -13.969 -6.836 1.00 97.38 90 ASP A CA 1
ATOM 663 C C . ASP A 1 90 ? -3.353 -12.537 -7.136 1.00 97.38 90 ASP A C 1
ATOM 665 O O . ASP A 1 90 ? -2.629 -12.304 -8.105 1.00 97.38 90 ASP A O 1
ATOM 669 N N . ASN A 1 91 ? -3.784 -11.556 -6.338 1.00 98.12 91 ASN A N 1
ATOM 670 C CA . ASN A 1 91 ? -3.393 -10.163 -6.522 1.00 98.12 91 ASN A CA 1
ATOM 671 C C . ASN A 1 91 ? -2.002 -9.896 -5.949 1.00 98.12 91 ASN A C 1
ATOM 673 O O . ASN A 1 91 ? -1.207 -9.219 -6.598 1.00 98.12 91 ASN A O 1
ATOM 677 N N . ILE A 1 92 ? -1.677 -10.474 -4.793 1.00 98.25 92 ILE A N 1
ATOM 678 C CA . ILE A 1 92 ? -0.332 -10.411 -4.216 1.00 98.25 92 ILE A CA 1
ATOM 679 C C . ILE A 1 92 ? 0.694 -11.088 -5.137 1.00 98.25 92 ILE A C 1
ATOM 681 O O . ILE A 1 92 ? 1.762 -10.530 -5.372 1.00 98.25 92 ILE A O 1
ATOM 685 N N . ASP A 1 93 ? 0.362 -12.225 -5.742 1.00 98.06 93 ASP A N 1
ATOM 686 C CA . ASP A 1 93 ? 1.216 -12.945 -6.689 1.00 98.06 93 ASP A CA 1
ATOM 687 C C . ASP A 1 93 ? 1.409 -12.155 -7.987 1.00 98.06 93 ASP A C 1
ATOM 689 O O . ASP A 1 93 ? 2.525 -12.044 -8.498 1.00 98.06 93 ASP A O 1
ATOM 693 N N . LYS A 1 94 ? 0.347 -11.524 -8.508 1.00 97.75 94 LYS A N 1
ATOM 694 C CA . LYS A 1 94 ? 0.458 -10.607 -9.655 1.00 97.75 94 LYS A CA 1
ATOM 695 C C . LYS A 1 94 ? 1.349 -9.411 -9.341 1.00 97.75 94 LYS A C 1
ATOM 697 O O . LYS A 1 94 ? 2.197 -9.069 -10.162 1.00 97.75 94 LYS A O 1
ATOM 702 N N . LEU A 1 95 ? 1.179 -8.788 -8.175 1.00 97.62 95 LEU A N 1
ATOM 703 C CA . LEU A 1 95 ? 2.006 -7.658 -7.755 1.00 97.62 95 LEU A CA 1
ATOM 704 C C . LEU A 1 95 ? 3.469 -8.074 -7.592 1.00 97.62 95 LEU A C 1
ATOM 706 O O . LEU A 1 95 ? 4.341 -7.395 -8.124 1.00 97.62 95 LEU A O 1
ATOM 710 N N . GLN A 1 96 ? 3.742 -9.211 -6.949 1.00 97.81 96 GLN A N 1
ATOM 711 C CA . GLN A 1 96 ? 5.096 -9.758 -6.838 1.00 97.81 96 GLN A CA 1
ATOM 712 C C . GLN A 1 96 ? 5.712 -10.028 -8.211 1.00 97.81 96 GLN A C 1
ATOM 714 O O . GLN A 1 96 ? 6.848 -9.636 -8.456 1.00 97.81 96 GLN A O 1
ATOM 719 N N . ASN A 1 97 ? 4.963 -10.625 -9.141 1.00 98.19 97 ASN A N 1
ATOM 720 C CA . ASN A 1 97 ? 5.449 -10.852 -10.500 1.00 98.19 97 ASN A CA 1
ATOM 721 C C . ASN A 1 97 ? 5.772 -9.543 -11.227 1.00 98.19 97 ASN A C 1
ATOM 723 O O . ASN A 1 97 ? 6.803 -9.459 -11.891 1.00 98.19 97 ASN A O 1
ATOM 727 N N . ILE A 1 98 ? 4.930 -8.513 -11.108 1.00 98.06 98 ILE A N 1
ATOM 728 C CA . ILE A 1 98 ? 5.215 -7.194 -11.693 1.00 98.06 98 ILE A CA 1
ATOM 729 C C . ILE A 1 98 ? 6.485 -6.607 -11.077 1.00 98.06 98 ILE A C 1
ATOM 731 O O . ILE A 1 98 ? 7.355 -6.162 -11.817 1.00 98.06 98 ILE A O 1
ATOM 735 N N . ILE A 1 99 ? 6.608 -6.640 -9.748 1.00 98.06 99 ILE A N 1
ATOM 736 C CA . ILE A 1 99 ? 7.767 -6.106 -9.026 1.00 98.06 99 ILE A CA 1
ATOM 737 C C . ILE A 1 99 ? 9.047 -6.840 -9.438 1.00 98.06 99 ILE A C 1
ATOM 739 O O . ILE A 1 99 ? 10.032 -6.185 -9.748 1.00 98.06 99 ILE A O 1
ATOM 743 N N . ASN A 1 100 ? 9.023 -8.170 -9.537 1.00 98.12 100 ASN A N 1
ATOM 744 C CA . ASN A 1 100 ? 10.178 -8.961 -9.966 1.00 98.12 100 ASN A CA 1
ATOM 745 C C . ASN A 1 100 ? 10.599 -8.635 -11.407 1.00 98.12 100 ASN A C 1
ATOM 747 O O . ASN A 1 100 ? 11.782 -8.471 -11.685 1.00 98.12 100 ASN A O 1
ATOM 751 N N . ASN A 1 101 ? 9.643 -8.510 -12.333 1.00 97.38 101 ASN A N 1
ATOM 752 C CA . ASN A 1 101 ? 9.958 -8.115 -13.707 1.00 97.38 101 ASN 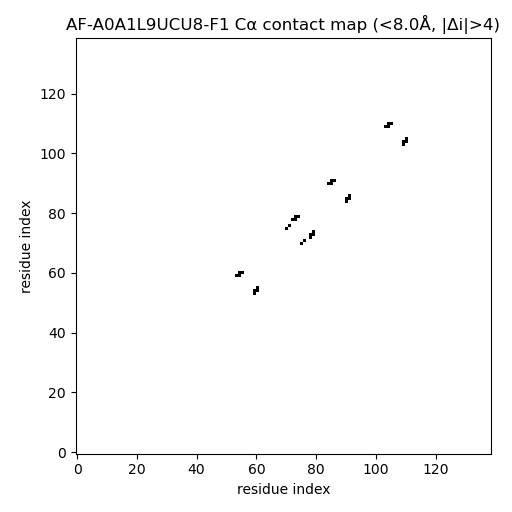A CA 1
ATOM 753 C C . ASN A 1 101 ? 10.478 -6.673 -13.774 1.00 97.38 101 ASN A C 1
ATOM 755 O O . ASN A 1 101 ? 11.417 -6.398 -14.514 1.00 97.38 101 ASN A O 1
ATOM 759 N N . ALA A 1 102 ? 9.893 -5.756 -13.000 1.00 97.88 102 ALA A N 1
ATOM 760 C CA . ALA A 1 102 ? 10.357 -4.378 -12.922 1.00 97.88 102 ALA A CA 1
ATOM 761 C C . ALA A 1 102 ? 11.781 -4.299 -12.359 1.00 97.88 102 ALA A C 1
ATOM 763 O O . ALA A 1 102 ? 12.592 -3.576 -12.917 1.00 97.88 102 ALA A O 1
ATOM 764 N N . ASP A 1 103 ? 12.111 -5.069 -11.322 1.00 97.62 103 ASP A N 1
ATOM 765 C CA . ASP A 1 103 ? 13.461 -5.127 -10.753 1.00 97.62 103 ASP A CA 1
ATOM 766 C C . ASP A 1 103 ? 14.500 -5.550 -11.803 1.00 97.62 103 ASP A C 1
ATOM 768 O O . ASP A 1 103 ? 15.503 -4.864 -11.990 1.00 97.62 103 ASP A O 1
ATOM 772 N N . LEU A 1 104 ? 14.205 -6.594 -12.591 1.00 97.06 104 LEU A N 1
ATOM 773 C CA . LEU A 1 104 ? 15.066 -7.031 -13.698 1.00 97.06 104 LEU A CA 1
ATOM 774 C C . LEU A 1 104 ? 15.242 -5.944 -14.775 1.00 97.06 104 LEU A C 1
ATOM 776 O O . LEU A 1 104 ? 16.357 -5.711 -15.250 1.00 97.06 104 LEU A O 1
ATOM 780 N N . LEU A 1 105 ? 14.152 -5.267 -15.148 1.00 97.25 105 LEU A N 1
ATOM 781 C CA . LEU A 1 105 ? 14.150 -4.227 -16.183 1.00 97.25 105 LEU A CA 1
ATOM 782 C C . LEU A 1 105 ? 14.754 -2.896 -15.715 1.00 97.25 105 LEU A C 1
ATOM 784 O O . LEU A 1 105 ? 15.191 -2.101 -16.540 1.00 97.25 105 LEU A O 1
ATOM 788 N N . LEU A 1 106 ? 14.767 -2.628 -14.411 1.00 96.81 106 LEU A N 1
ATOM 789 C CA . LEU A 1 106 ? 15.288 -1.390 -13.830 1.00 96.81 106 LEU A CA 1
ATOM 790 C C . LEU A 1 106 ? 16.718 -1.546 -13.300 1.00 96.81 106 LEU A C 1
ATOM 792 O O . LEU A 1 106 ? 17.241 -0.628 -12.666 1.00 96.81 106 LEU A O 1
ATOM 796 N N . THR A 1 107 ? 17.383 -2.673 -13.581 1.00 97.88 107 THR A N 1
ATOM 797 C CA . THR A 1 107 ? 18.816 -2.805 -13.308 1.00 97.88 107 THR A CA 1
ATOM 798 C C . THR A 1 107 ? 19.612 -1.780 -14.114 1.00 97.88 107 THR A C 1
ATOM 800 O O . THR A 1 107 ? 19.354 -1.548 -15.297 1.00 97.88 107 THR A O 1
ATOM 803 N N . THR A 1 108 ? 20.636 -1.192 -13.491 1.00 98.00 108 THR A N 1
ATOM 804 C CA . THR A 1 108 ? 21.496 -0.195 -14.147 1.00 98.00 108 THR A CA 1
ATOM 805 C C . THR A 1 108 ? 22.093 -0.717 -15.455 1.00 98.00 108 THR A C 1
ATOM 807 O O . THR A 1 108 ? 22.161 0.033 -16.423 1.00 98.00 108 THR A O 1
ATOM 810 N N . SER A 1 109 ? 22.491 -1.997 -15.507 1.00 97.50 109 SER A N 1
ATOM 811 C CA . SER A 1 109 ? 23.024 -2.612 -16.734 1.00 97.50 109 SER A CA 1
ATOM 812 C C . SER A 1 109 ? 21.974 -2.630 -17.841 1.00 97.50 109 SER A C 1
ATOM 814 O O . SER A 1 109 ? 22.214 -2.066 -18.902 1.00 97.50 109 SER A O 1
ATOM 816 N N . PHE A 1 110 ? 20.781 -3.180 -17.574 1.00 97.69 110 PHE A N 1
ATOM 817 C CA . PHE A 1 110 ? 19.723 -3.289 -18.580 1.00 97.69 110 PHE A CA 1
ATOM 818 C C . PHE A 1 110 ? 19.273 -1.918 -19.096 1.00 97.69 110 PHE A C 1
ATOM 820 O O . PHE A 1 110 ? 19.107 -1.735 -20.303 1.00 97.69 110 PHE A O 1
ATOM 827 N N . VAL A 1 111 ? 19.106 -0.937 -18.202 1.00 97.88 111 VAL A N 1
ATOM 828 C CA . VAL A 1 111 ? 18.714 0.430 -18.579 1.00 97.88 111 VAL A CA 1
ATOM 829 C C . VAL A 1 111 ? 19.795 1.101 -19.430 1.00 97.88 111 VAL A C 1
ATOM 831 O O . VAL A 1 111 ? 19.460 1.717 -20.444 1.00 97.88 111 VAL A O 1
ATOM 834 N N . ASN A 1 112 ? 21.073 0.972 -19.062 1.00 98.00 112 ASN A N 1
ATOM 835 C CA . ASN A 1 112 ? 22.177 1.558 -19.824 1.00 98.00 112 ASN A CA 1
ATOM 836 C C . ASN A 1 112 ? 22.320 0.899 -21.198 1.00 98.00 112 ASN A C 1
ATOM 838 O O . ASN A 1 112 ? 22.327 1.605 -22.200 1.00 98.00 112 ASN A O 1
ATOM 842 N N . GLU A 1 113 ? 22.353 -0.433 -21.250 1.00 97.44 113 GLU A N 1
ATOM 843 C CA . GLU A 1 113 ? 22.474 -1.202 -22.493 1.00 97.44 113 GLU A CA 1
ATOM 844 C C . GLU A 1 113 ? 21.297 -0.933 -23.438 1.00 97.44 113 GLU A C 1
ATOM 846 O O . GLU A 1 113 ? 21.488 -0.736 -24.635 1.00 97.44 113 GLU A O 1
ATOM 851 N N . THR A 1 114 ? 20.070 -0.854 -22.911 1.00 96.88 114 THR A N 1
ATOM 852 C CA . THR A 1 114 ? 18.888 -0.516 -23.720 1.00 96.88 114 THR A CA 1
ATOM 853 C C . THR A 1 114 ? 18.950 0.927 -24.222 1.00 96.88 114 THR A C 1
ATOM 855 O O . THR A 1 114 ? 18.592 1.192 -25.368 1.00 96.88 114 THR A O 1
ATOM 858 N N . SER A 1 115 ? 19.411 1.868 -23.393 1.00 96.88 115 SER A N 1
ATOM 859 C CA . SER A 1 115 ? 19.555 3.275 -23.792 1.00 96.88 115 SER A CA 1
ATOM 860 C C . SER A 1 115 ? 20.623 3.453 -24.870 1.00 96.88 115 SER A C 1
ATOM 862 O O . SER A 1 115 ? 20.403 4.201 -25.820 1.00 96.88 115 SER A O 1
ATOM 864 N N . GLU A 1 116 ? 21.747 2.744 -24.750 1.00 96.75 116 GLU A N 1
ATOM 865 C CA . GLU A 1 116 ? 22.816 2.706 -25.751 1.00 96.75 116 GLU A CA 1
ATOM 866 C C . GLU A 1 116 ? 22.315 2.084 -27.057 1.00 96.75 116 GLU A C 1
ATOM 868 O O . GLU A 1 116 ? 22.407 2.717 -28.103 1.00 96.75 116 GLU A O 1
ATOM 873 N N . LEU A 1 117 ? 21.651 0.923 -26.993 1.00 96.81 117 LEU A N 1
ATOM 874 C CA . LEU A 1 117 ? 21.058 0.275 -28.165 1.00 96.81 117 LEU A CA 1
ATOM 875 C C . LEU A 1 117 ? 20.064 1.190 -28.897 1.00 96.81 117 LEU A C 1
ATOM 877 O O . LEU A 1 117 ? 20.080 1.262 -30.125 1.00 96.81 117 LEU A O 1
ATOM 881 N N . ILE A 1 118 ? 19.192 1.889 -28.162 1.00 95.69 118 ILE A N 1
ATOM 882 C CA . ILE A 1 118 ? 18.254 2.859 -28.746 1.00 95.69 118 ILE A CA 1
ATOM 883 C C . ILE A 1 118 ? 19.017 4.040 -29.362 1.00 95.69 118 ILE A C 1
ATOM 885 O O . ILE A 1 118 ? 18.668 4.485 -30.458 1.00 95.69 118 ILE A O 1
ATOM 889 N N . GLY A 1 119 ? 20.053 4.535 -28.681 1.00 95.81 119 GLY A N 1
ATOM 890 C CA . GLY A 1 119 ? 20.917 5.609 -29.170 1.00 95.81 119 GLY A CA 1
ATOM 891 C C . GLY A 1 119 ? 21.609 5.254 -30.486 1.00 95.81 119 GLY A C 1
ATOM 892 O O . GLY A 1 119 ? 21.580 6.053 -31.421 1.00 95.81 119 GLY A O 1
ATOM 893 N N . ASP A 1 120 ? 22.142 4.040 -30.586 1.00 95.19 120 ASP A N 1
ATOM 894 C CA . ASP A 1 120 ? 22.870 3.544 -31.755 1.00 95.19 120 ASP A CA 1
ATOM 895 C C . ASP A 1 120 ? 21.943 3.166 -32.917 1.00 95.19 120 ASP A C 1
ATOM 897 O O . ASP A 1 120 ? 22.280 3.364 -34.087 1.00 95.19 120 ASP A O 1
ATOM 901 N N . ALA A 1 121 ? 20.747 2.646 -32.626 1.00 95.31 121 ALA A N 1
ATOM 902 C CA . ALA A 1 121 ? 19.795 2.235 -33.654 1.00 95.31 121 ALA A CA 1
ATOM 903 C C . ALA A 1 121 ? 19.179 3.424 -34.418 1.00 95.31 121 ALA A C 1
ATOM 905 O O . ALA A 1 121 ? 18.853 3.292 -35.599 1.00 95.31 121 ALA A O 1
ATOM 906 N N . LEU A 1 122 ? 19.018 4.589 -33.781 1.00 93.62 122 LEU A N 1
ATOM 907 C CA . LEU A 1 122 ? 18.390 5.768 -34.396 1.00 93.62 122 LEU A CA 1
ATOM 908 C C . LEU A 1 122 ? 19.135 6.291 -35.649 1.00 93.62 122 LEU A C 1
ATOM 910 O O . LEU A 1 122 ? 18.480 6.491 -36.683 1.00 93.62 122 LEU A O 1
ATOM 914 N N . PRO A 1 123 ? 20.471 6.490 -35.623 1.00 94.62 123 PRO A N 1
ATOM 915 C CA . PRO A 1 123 ? 21.250 6.824 -36.816 1.00 94.62 123 PRO A CA 1
ATOM 916 C C . PRO A 1 123 ? 21.100 5.790 -37.934 1.00 94.62 123 PRO A C 1
ATOM 918 O O . PRO A 1 123 ? 20.814 6.158 -39.069 1.00 94.62 123 PRO A O 1
ATOM 921 N N . LEU A 1 124 ? 21.188 4.497 -37.604 1.00 95.44 124 LEU A N 1
ATOM 922 C CA . LEU A 1 124 ? 21.041 3.399 -38.567 1.00 95.44 124 LEU A CA 1
ATOM 923 C C . LEU A 1 124 ? 19.688 3.436 -39.291 1.00 95.44 124 LEU A C 1
ATOM 925 O O . LEU A 1 124 ? 19.633 3.303 -40.513 1.00 95.44 124 LEU A O 1
ATOM 929 N N . VAL A 1 125 ? 18.591 3.659 -38.560 1.00 95.06 125 VAL A N 1
ATOM 930 C CA . VAL A 1 125 ? 17.252 3.805 -39.157 1.00 95.06 125 VAL A CA 1
ATOM 931 C C . VAL A 1 125 ? 17.195 5.020 -40.089 1.00 95.06 125 VAL A C 1
ATOM 933 O O . VAL A 1 125 ? 16.614 4.941 -41.176 1.00 95.06 125 VAL A O 1
ATOM 936 N N . THR A 1 126 ? 17.833 6.126 -39.703 1.00 95.69 126 THR A N 1
ATOM 937 C CA . THR A 1 126 ? 17.893 7.348 -40.517 1.00 95.69 126 THR A CA 1
ATOM 938 C C . THR A 1 126 ? 18.669 7.112 -41.812 1.00 95.69 126 THR A C 1
ATOM 940 O O . THR A 1 126 ? 18.152 7.400 -42.893 1.00 95.69 126 THR A O 1
ATOM 943 N N . ASP A 1 127 ? 19.854 6.514 -41.730 1.00 96.25 127 ASP A N 1
ATOM 944 C CA . ASP A 1 127 ? 20.714 6.241 -42.884 1.00 96.25 127 ASP A CA 1
ATOM 945 C C . ASP A 1 127 ? 20.047 5.284 -43.878 1.00 96.25 127 ASP A C 1
ATOM 947 O O . ASP A 1 127 ? 20.043 5.534 -45.086 1.00 96.25 127 ASP A O 1
ATOM 951 N N . VAL A 1 128 ? 19.399 4.225 -43.380 1.00 96.56 128 VAL A N 1
ATOM 952 C CA . VAL A 1 128 ? 18.637 3.290 -44.221 1.00 96.56 128 VAL A CA 1
ATOM 953 C C . VAL A 1 128 ? 17.463 3.997 -44.903 1.00 96.56 128 VAL A C 1
ATOM 955 O O . VAL A 1 128 ? 17.228 3.781 -46.093 1.00 96.56 128 VAL A O 1
ATOM 958 N N . SER A 1 129 ? 16.745 4.876 -44.198 1.00 96.06 129 SER A N 1
ATOM 959 C CA . SER A 1 129 ? 15.634 5.638 -44.787 1.00 96.06 129 SER A CA 1
ATOM 960 C C . SER A 1 129 ? 16.095 6.617 -45.877 1.00 96.06 129 SER A C 1
ATOM 962 O O . SER A 1 129 ? 15.449 6.742 -46.925 1.00 96.06 129 SER A O 1
ATOM 964 N N . ALA A 1 130 ? 17.247 7.264 -45.676 1.00 95.88 130 ALA A N 1
ATOM 965 C CA . ALA A 1 130 ? 17.861 8.154 -46.652 1.00 95.88 130 ALA A CA 1
ATOM 966 C C . ALA A 1 130 ? 18.317 7.377 -47.892 1.00 95.88 130 ALA A C 1
ATOM 968 O O . ALA A 1 130 ? 18.050 7.802 -49.019 1.00 95.88 130 ALA A O 1
ATOM 969 N N . LEU A 1 131 ? 18.928 6.205 -47.691 1.00 96.69 131 LEU A N 1
ATOM 970 C CA . LEU A 1 131 ? 19.311 5.304 -48.771 1.00 96.69 131 LEU A CA 1
ATOM 971 C C . LEU A 1 131 ? 18.091 4.849 -49.580 1.00 96.69 131 LEU A C 1
ATOM 973 O O . LEU A 1 131 ? 18.113 4.945 -50.806 1.00 96.69 131 LEU A O 1
ATOM 977 N N . LEU A 1 132 ? 17.012 4.418 -48.913 1.00 96.81 132 LEU A N 1
ATOM 978 C CA . LEU A 1 132 ? 15.763 4.034 -49.580 1.00 96.81 132 LEU A CA 1
ATOM 979 C C . LEU A 1 132 ? 15.171 5.190 -50.399 1.00 96.81 132 LEU A C 1
ATOM 981 O O . LEU A 1 132 ? 14.736 5.008 -51.534 1.00 96.81 132 LEU A O 1
ATOM 985 N N . THR A 1 133 ? 15.186 6.401 -49.851 1.00 96.62 133 THR A N 1
ATOM 986 C CA . THR A 1 133 ? 14.684 7.584 -50.560 1.00 96.62 133 THR A CA 1
ATOM 987 C C . THR A 1 133 ? 15.536 7.898 -51.791 1.00 96.62 133 THR A C 1
ATOM 989 O O . THR A 1 133 ? 15.002 8.233 -52.849 1.00 96.62 133 THR A O 1
ATOM 992 N N . ALA A 1 134 ? 16.860 7.763 -51.681 1.00 96.19 134 ALA A N 1
ATOM 993 C CA . ALA A 1 134 ? 17.773 7.981 -52.794 1.00 96.19 134 ALA A CA 1
ATOM 994 C C . ALA A 1 134 ? 17.522 6.983 -53.933 1.00 96.19 134 ALA A C 1
ATOM 996 O O . ALA A 1 134 ? 17.362 7.418 -55.071 1.00 96.19 134 ALA A O 1
ATOM 997 N N . ILE A 1 135 ? 17.402 5.682 -53.632 1.00 96.38 135 ILE A N 1
ATOM 998 C CA . ILE A 1 135 ? 17.144 4.661 -54.664 1.00 96.38 135 ILE A CA 1
ATOM 999 C C . ILE A 1 135 ? 15.788 4.869 -55.350 1.00 96.38 135 ILE A C 1
ATOM 1001 O O . ILE A 1 135 ? 15.695 4.715 -56.565 1.00 96.38 135 ILE A O 1
ATOM 1005 N N . MET A 1 136 ? 14.756 5.282 -54.604 1.00 95.88 136 MET A N 1
ATOM 1006 C CA . MET A 1 136 ? 13.424 5.550 -55.156 1.00 95.88 136 MET A CA 1
ATOM 1007 C C . MET A 1 136 ? 13.376 6.820 -56.001 1.00 95.88 136 MET A C 1
ATOM 1009 O O . MET A 1 136 ? 12.548 6.920 -56.894 1.00 95.88 136 MET A O 1
ATOM 1013 N N . LYS A 1 137 ? 14.241 7.800 -55.726 1.00 93.06 137 LYS A N 1
ATOM 1014 C CA . LYS A 1 137 ? 14.364 9.008 -56.550 1.00 93.06 137 LYS A CA 1
ATOM 1015 C C . LYS A 1 137 ? 15.146 8.752 -57.842 1.00 93.06 137 LYS A C 1
ATOM 1017 O O . LYS A 1 137 ? 15.013 9.517 -58.794 1.00 93.06 137 LYS A O 1
ATOM 1022 N N . THR A 1 138 ? 16.007 7.736 -57.849 1.00 86.69 138 THR A N 1
ATOM 1023 C CA . THR A 1 138 ? 16.808 7.349 -59.020 1.00 86.69 138 THR A CA 1
ATOM 1024 C C . THR A 1 138 ? 16.138 6.308 -59.920 1.00 86.69 138 THR A C 1
ATOM 1026 O O . THR A 1 138 ? 16.628 6.101 -61.028 1.00 86.69 138 THR A O 1
ATOM 1029 N N . ALA A 1 139 ? 15.074 5.653 -59.446 1.00 64.62 139 ALA A N 1
ATOM 1030 C CA . ALA A 1 139 ? 14.223 4.742 -60.215 1.00 64.62 139 ALA A CA 1
ATOM 1031 C C . ALA A 1 139 ? 13.042 5.497 -60.842 1.00 64.62 139 ALA A C 1
ATOM 1033 O O . ALA A 1 139 ? 12.638 5.107 -61.960 1.00 64.62 139 ALA A O 1
#